Protein AF-A0A829H5J9-F1 (afdb_monomer_lite)

Foldseek 3Di:
DAAEDEDADDDVSLVVLLVCLQVVNDDLSYEYEYEDADLDQSQQSNLVSCVVSVRAYEYEPCHPHHCQNVDPDRPHDHDDDPRYWYEYDQDPDDTQEYEDADPVSVVPDDPPRHYDYPPHPCPPPPPPPDDD

Radius of gyration: 15.95 Å; chains: 1; bounding box: 36×47×36 Å

InterPro domains:
  IPR047727 Uncharacterised protein Sce7725-like [NF033831] (3-75)

Secondary structure (DSSP, 8-state):
--B--EEE--HHHHHHHHHHHHTT-S-TTB--EEE--S--HHHHHHHHHHHHTT--EEEESS-SSSSGGG-SS-SS-----SSEEEEEESSSS--SEEE--SHHHHHHS-TT--EE----------S-TT--

Sequence (132 aa):
MNYFPIIRGKLYDLAAVTQLVADHQLPNTVTPIIEPVKDIAGVTKATSAMAHAAHPGYVIQNPQVGNYQLLAAPRHLAVLSHTVQPARIFDAQPAALVIATTAAQAKLLPKRQLALVPDEARVRQLALPHAV

Structure (mmCIF, N/CA/C/O backbone):
data_AF-A0A829H5J9-F1
#
_entry.id   AF-A0A829H5J9-F1
#
loop_
_atom_site.group_PDB
_atom_site.id
_atom_site.type_symbol
_atom_site.label_atom_id
_atom_site.label_alt_id
_atom_site.label_comp_id
_atom_site.label_asym_id
_atom_site.label_entity_id
_atom_site.label_seq_id
_atom_site.pdbx_PDB_ins_code
_atom_site.Cartn_x
_atom_site.Cartn_y
_atom_site.Cartn_z
_atom_site.occupancy
_atom_site.B_iso_or_equiv
_atom_site.auth_seq_id
_atom_site.auth_comp_id
_atom_site.auth_asym_id
_atom_site.auth_atom_id
_atom_site.pdbx_PDB_model_num
ATOM 1 N N . MET A 1 1 ? -7.570 -13.930 12.065 1.00 76.38 1 MET A N 1
ATOM 2 C CA . MET A 1 1 ? -6.510 -13.926 11.034 1.00 76.38 1 MET A CA 1
ATOM 3 C C . MET A 1 1 ? -6.330 -12.492 10.570 1.00 76.38 1 MET A C 1
ATOM 5 O O . MET A 1 1 ? -7.345 -11.844 10.348 1.00 76.38 1 MET A O 1
ATOM 9 N N . ASN A 1 2 ? -5.094 -11.994 10.489 1.00 90.25 2 ASN A N 1
ATOM 10 C CA . ASN A 1 2 ? -4.820 -10.644 9.987 1.00 90.25 2 ASN A CA 1
ATOM 11 C C . ASN A 1 2 ? -4.672 -10.697 8.464 1.00 90.25 2 ASN A C 1
ATOM 13 O O . ASN A 1 2 ? -4.022 -11.604 7.944 1.00 90.25 2 ASN A O 1
ATOM 17 N N . TYR A 1 3 ? -5.285 -9.751 7.763 1.00 93.38 3 TYR A N 1
ATOM 18 C CA . TYR A 1 3 ? -5.310 -9.669 6.311 1.00 93.38 3 TYR A CA 1
ATOM 19 C C . TYR A 1 3 ? -4.679 -8.354 5.854 1.00 93.38 3 TYR A C 1
ATOM 21 O O . TYR A 1 3 ? -5.058 -7.283 6.320 1.00 93.38 3 TYR A O 1
ATOM 29 N N . PHE A 1 4 ? -3.723 -8.442 4.931 1.00 94.75 4 PHE A N 1
ATOM 30 C CA . PHE A 1 4 ? -2.940 -7.306 4.444 1.00 94.75 4 PHE A CA 1
ATOM 31 C C . PHE A 1 4 ? -3.149 -7.125 2.932 1.00 94.75 4 PHE A C 1
ATOM 33 O O . PHE A 1 4 ? -2.277 -7.501 2.144 1.00 94.75 4 PHE A O 1
ATOM 40 N N . PRO A 1 5 ? -4.322 -6.633 2.486 1.00 93.94 5 PRO A N 1
ATOM 41 C CA . PRO A 1 5 ? -4.597 -6.481 1.064 1.00 93.94 5 PRO A CA 1
ATOM 42 C C . PRO A 1 5 ? -3.696 -5.410 0.446 1.00 93.94 5 PRO A C 1
ATOM 44 O O . PRO A 1 5 ? -3.706 -4.257 0.878 1.00 93.94 5 PRO A O 1
ATOM 47 N N . ILE A 1 6 ? -2.970 -5.780 -0.613 1.00 93.94 6 ILE A N 1
ATOM 48 C CA . ILE A 1 6 ? -2.298 -4.813 -1.486 1.00 93.94 6 ILE A CA 1
ATOM 49 C C . ILE A 1 6 ? -3.333 -4.267 -2.467 1.00 93.94 6 ILE A C 1
ATOM 51 O O . ILE A 1 6 ? -3.811 -4.976 -3.355 1.00 93.94 6 ILE A O 1
ATOM 55 N N . ILE A 1 7 ? -3.678 -2.997 -2.296 1.00 93.62 7 ILE A N 1
ATOM 56 C CA . ILE A 1 7 ? -4.692 -2.299 -3.075 1.00 93.62 7 ILE A CA 1
ATOM 57 C C . ILE A 1 7 ? -3.986 -1.360 -4.047 1.00 93.62 7 ILE A C 1
ATOM 59 O O . ILE A 1 7 ? -3.428 -0.332 -3.660 1.00 93.62 7 ILE A O 1
ATOM 63 N N . ARG A 1 8 ? -4.032 -1.705 -5.336 1.00 86.00 8 ARG A N 1
ATOM 64 C CA . ARG A 1 8 ? -3.534 -0.853 -6.423 1.00 86.00 8 ARG A CA 1
ATOM 65 C C . ARG A 1 8 ? -4.476 0.330 -6.565 1.00 86.00 8 ARG A C 1
ATOM 67 O O . ARG A 1 8 ? -5.519 0.166 -7.180 1.00 86.00 8 ARG A O 1
ATOM 74 N N . GLY A 1 9 ? -4.118 1.478 -5.991 1.00 75.81 9 GLY A N 1
ATOM 75 C CA . GLY A 1 9 ? -4.950 2.655 -5.719 1.00 75.81 9 GLY A CA 1
ATOM 76 C C . GLY A 1 9 ? -5.654 3.278 -6.928 1.00 75.81 9 GLY A C 1
ATOM 77 O O . GLY A 1 9 ? -5.369 4.409 -7.325 1.00 75.81 9 GLY A O 1
ATOM 78 N N . LYS A 1 10 ? -6.582 2.540 -7.530 1.00 87.06 10 LYS A N 1
ATOM 79 C CA . LYS A 1 10 ? -7.528 3.003 -8.536 1.00 87.06 10 LYS A CA 1
ATOM 80 C C . LYS A 1 10 ? -8.690 3.702 -7.835 1.00 87.06 10 LYS A C 1
ATOM 82 O O . LYS A 1 10 ? -8.897 3.557 -6.634 1.00 87.06 10 LYS A O 1
ATOM 87 N N . LEU A 1 11 ? -9.460 4.462 -8.612 1.00 89.75 11 LEU A N 1
ATOM 88 C CA . LEU A 1 11 ? -10.498 5.355 -8.096 1.00 89.75 11 LEU A CA 1
ATOM 89 C C . LEU A 1 11 ? -11.478 4.661 -7.134 1.00 89.75 11 LEU A C 1
ATOM 91 O O . LEU A 1 11 ? -11.679 5.155 -6.029 1.00 89.75 11 LEU A O 1
ATOM 95 N N . TYR A 1 12 ? -12.060 3.527 -7.538 1.00 93.44 12 TYR A N 1
ATOM 96 C CA . TYR A 1 12 ? -13.084 2.846 -6.739 1.00 93.44 12 TYR A CA 1
ATOM 97 C C . TYR A 1 12 ? -12.514 2.115 -5.528 1.00 93.44 12 TYR A C 1
ATOM 99 O O . TYR A 1 12 ? -13.124 2.165 -4.466 1.00 93.44 12 TYR A O 1
ATOM 107 N N . ASP A 1 13 ? -11.326 1.522 -5.650 1.00 93.69 13 ASP A N 1
ATOM 108 C CA . ASP A 1 13 ? -10.676 0.861 -4.520 1.00 93.69 13 ASP A CA 1
ATOM 109 C C . ASP A 1 13 ? -10.361 1.873 -3.405 1.00 93.69 13 ASP A C 1
ATOM 111 O O . ASP A 1 13 ? -10.650 1.641 -2.233 1.00 93.69 13 ASP A O 1
ATOM 115 N N . LEU A 1 14 ? -9.833 3.045 -3.776 1.00 96.88 14 LEU A N 1
ATOM 116 C CA . LEU A 1 14 ? -9.536 4.122 -2.829 1.00 96.88 14 LEU A CA 1
ATOM 117 C C . LEU A 1 14 ? -10.807 4.724 -2.222 1.00 96.88 14 LEU A C 1
ATOM 119 O O . LEU A 1 14 ? -10.820 5.044 -1.033 1.00 96.88 14 LEU A O 1
ATOM 123 N N . ALA A 1 15 ? -11.873 4.870 -3.013 1.00 97.31 15 ALA A N 1
ATOM 124 C CA . ALA A 1 15 ? -13.166 5.333 -2.516 1.00 97.31 15 ALA A CA 1
ATOM 125 C C . ALA A 1 15 ? -13.768 4.345 -1.504 1.00 97.31 15 ALA A C 1
ATOM 127 O O . ALA A 1 15 ? -14.213 4.770 -0.441 1.00 97.31 15 ALA A O 1
ATOM 128 N N . ALA A 1 16 ? -13.708 3.042 -1.790 1.00 96.75 16 ALA A N 1
ATOM 129 C CA . ALA A 1 16 ? -14.189 2.001 -0.889 1.00 96.75 16 ALA A CA 1
ATOM 130 C C . ALA A 1 16 ? -13.417 1.995 0.437 1.00 96.75 16 ALA A C 1
ATOM 132 O O . ALA A 1 16 ? -14.037 2.017 1.496 1.00 96.75 16 ALA A O 1
ATOM 133 N N . VAL A 1 17 ? -12.079 2.041 0.397 1.00 97.38 17 VAL A N 1
ATOM 134 C CA . VAL A 1 17 ? -11.258 2.120 1.622 1.00 97.38 17 VAL A CA 1
ATOM 135 C C . VAL A 1 17 ? -11.594 3.374 2.423 1.00 97.38 17 VAL A C 1
ATOM 137 O O . VAL A 1 17 ? -11.772 3.294 3.633 1.00 97.38 17 VAL A O 1
ATOM 140 N N . THR A 1 18 ? -11.719 4.521 1.751 1.00 98.38 18 THR A N 1
ATOM 141 C CA . THR A 1 18 ? -12.054 5.793 2.406 1.00 98.38 18 THR A CA 1
ATOM 142 C C . THR A 1 18 ? -13.389 5.690 3.139 1.00 98.38 18 THR A C 1
ATOM 144 O O . THR A 1 18 ? -13.456 6.040 4.313 1.00 98.38 18 THR A O 1
ATOM 147 N N . GLN A 1 19 ? -14.429 5.188 2.465 1.00 98.25 19 GLN A N 1
ATOM 148 C CA . GLN A 1 19 ? -15.771 5.085 3.033 1.00 98.25 19 GLN A CA 1
ATOM 149 C C . GLN A 1 19 ? -15.824 4.070 4.180 1.00 98.25 19 GLN A C 1
ATOM 151 O O . GLN A 1 19 ? -16.297 4.399 5.261 1.00 98.25 19 GLN A O 1
ATOM 156 N N . LEU A 1 20 ? -15.267 2.869 3.987 1.00 98.12 20 LEU A N 1
ATOM 157 C CA . LEU A 1 20 ? -15.265 1.826 5.018 1.00 98.12 20 LEU A CA 1
ATOM 158 C C . LEU A 1 20 ? -14.526 2.264 6.287 1.00 98.12 20 LEU A C 1
ATOM 160 O O . LEU A 1 20 ? -14.931 1.903 7.387 1.00 98.12 20 LEU A O 1
ATOM 164 N N . VAL A 1 21 ? -13.443 3.028 6.148 1.00 97.88 21 VAL A N 1
ATOM 165 C CA . VAL A 1 21 ? -12.707 3.571 7.295 1.00 97.88 21 VAL A CA 1
ATOM 166 C C . VAL A 1 21 ? -13.490 4.695 7.970 1.00 97.88 21 VAL A C 1
ATOM 168 O O . VAL A 1 21 ? -13.605 4.691 9.192 1.00 97.88 21 VAL A O 1
ATOM 171 N N . ALA A 1 22 ? -14.039 5.632 7.191 1.00 96.69 22 ALA A N 1
ATOM 172 C CA . ALA A 1 22 ? -14.818 6.753 7.717 1.00 96.69 22 ALA A CA 1
ATOM 173 C C . ALA A 1 22 ? -16.072 6.287 8.475 1.00 96.69 22 ALA A C 1
ATOM 175 O O . ALA A 1 22 ? -16.415 6.863 9.503 1.00 96.69 22 ALA A O 1
ATOM 176 N N . ASP A 1 23 ? -16.701 5.208 8.008 1.00 97.56 23 ASP A N 1
ATOM 177 C CA . ASP A 1 23 ? -17.893 4.621 8.625 1.00 97.56 23 ASP A CA 1
ATOM 178 C C . ASP A 1 23 ? -17.558 3.615 9.743 1.00 97.56 23 ASP A C 1
ATOM 180 O O . ASP A 1 23 ? -18.458 2.966 10.277 1.00 97.56 23 ASP A O 1
ATOM 184 N N . HIS A 1 24 ? -16.276 3.441 10.090 1.00 96.31 24 HIS A N 1
ATOM 185 C CA . HIS A 1 24 ? -15.795 2.438 11.052 1.00 96.31 24 HIS A CA 1
ATOM 186 C C . HIS A 1 24 ? -16.220 0.991 10.720 1.00 96.31 24 HIS A C 1
ATOM 188 O O . HIS A 1 24 ? -16.391 0.151 11.605 1.00 96.31 24 HIS A O 1
ATOM 194 N N . GLN A 1 25 ? -16.378 0.687 9.431 1.00 97.62 25 GLN A N 1
ATOM 195 C CA . GLN A 1 25 ? -16.773 -0.625 8.913 1.00 97.62 25 GLN A CA 1
ATOM 196 C C . GLN A 1 25 ? -15.586 -1.490 8.477 1.00 97.62 25 GLN A C 1
ATOM 198 O O . GLN A 1 25 ? -15.759 -2.688 8.255 1.00 97.62 25 GLN A O 1
ATOM 203 N N . LEU A 1 26 ? -14.384 -0.918 8.350 1.00 96.44 26 LEU A N 1
ATOM 204 C CA . LEU A 1 26 ? -13.172 -1.687 8.087 1.00 96.44 26 LEU A CA 1
ATOM 205 C C . LEU A 1 26 ? -12.633 -2.286 9.402 1.00 96.44 26 LEU A C 1
ATOM 207 O O . LEU A 1 26 ? -12.222 -1.533 10.281 1.00 96.44 26 LEU A O 1
ATOM 211 N N . PRO A 1 27 ? -12.595 -3.620 9.573 1.00 95.56 27 PRO A N 1
ATOM 212 C CA . PRO A 1 27 ? -12.106 -4.216 10.813 1.00 95.56 27 PRO A CA 1
ATOM 213 C C . PRO A 1 27 ? -10.600 -3.998 10.997 1.00 95.56 27 PRO A C 1
ATOM 215 O O . PRO A 1 27 ? -9.845 -4.078 10.033 1.00 95.56 27 PRO A O 1
ATOM 218 N N . ASN A 1 28 ? -10.130 -3.862 12.242 1.00 92.75 28 ASN A N 1
ATOM 219 C CA . ASN A 1 28 ? -8.693 -3.743 12.561 1.00 92.75 28 ASN A CA 1
ATOM 220 C C . ASN A 1 28 ? -7.857 -4.979 12.177 1.00 92.75 28 ASN A C 1
ATOM 222 O O . ASN A 1 28 ? -6.631 -4.926 12.167 1.00 92.75 28 ASN A O 1
ATOM 226 N N . THR A 1 29 ? -8.504 -6.108 11.874 1.00 95.50 29 THR A N 1
ATOM 227 C CA . THR A 1 29 ? -7.846 -7.297 11.317 1.00 95.50 29 THR A CA 1
ATOM 228 C C . THR A 1 29 ? -7.530 -7.155 9.829 1.00 95.50 29 THR A C 1
ATOM 230 O O . THR A 1 29 ? -6.812 -7.998 9.293 1.00 95.50 29 THR A O 1
ATOM 233 N N . VAL A 1 30 ? -8.046 -6.121 9.157 1.00 96.94 30 VAL A N 1
ATOM 234 C CA . VAL A 1 30 ? -7.756 -5.783 7.763 1.00 96.94 30 VAL A CA 1
ATOM 235 C C . VAL A 1 30 ? -6.906 -4.516 7.735 1.00 96.94 30 VAL A C 1
ATOM 237 O O . VAL A 1 30 ? -7.390 -3.425 8.033 1.00 96.94 30 VAL A O 1
ATOM 240 N N . THR A 1 31 ? -5.646 -4.662 7.333 1.00 97.31 31 THR A N 1
ATOM 241 C CA . THR A 1 31 ? -4.663 -3.573 7.264 1.00 97.31 31 THR A CA 1
ATOM 242 C C . THR A 1 31 ? -4.335 -3.282 5.799 1.00 97.31 31 THR A C 1
ATOM 244 O O . THR A 1 31 ? -3.534 -4.009 5.202 1.00 97.31 31 THR A O 1
ATOM 247 N N . PRO A 1 32 ? -4.946 -2.256 5.179 1.00 97.19 32 PRO A N 1
ATOM 248 C CA . PRO A 1 32 ? -4.718 -1.942 3.776 1.00 97.19 32 PRO A CA 1
ATOM 249 C C . PRO A 1 32 ? -3.273 -1.533 3.501 1.00 97.19 32 PRO A C 1
ATOM 251 O O . PRO A 1 32 ? -2.681 -0.748 4.243 1.00 97.19 32 PRO A O 1
ATOM 254 N N . ILE A 1 33 ? -2.734 -2.009 2.383 1.00 97.56 33 ILE A N 1
ATOM 255 C CA . ILE A 1 33 ? -1.468 -1.545 1.820 1.00 97.56 33 ILE A CA 1
ATOM 256 C C . ILE A 1 33 ? -1.796 -0.856 0.499 1.00 97.56 33 ILE A C 1
ATOM 258 O O . ILE A 1 33 ? -2.103 -1.511 -0.496 1.00 97.56 33 ILE A O 1
ATOM 262 N N . ILE A 1 34 ? -1.764 0.472 0.485 1.00 97.44 34 ILE A N 1
ATOM 263 C CA . ILE A 1 34 ? -2.086 1.266 -0.700 1.00 97.44 34 ILE A CA 1
ATOM 264 C C . ILE A 1 34 ? -0.852 1.374 -1.596 1.00 97.44 34 ILE A C 1
ATOM 266 O O . ILE A 1 34 ? 0.180 1.896 -1.178 1.00 97.44 34 ILE A O 1
ATOM 270 N N . GLU A 1 35 ? -0.973 0.932 -2.845 1.00 96.19 35 GLU A N 1
ATOM 271 C CA . GLU A 1 35 ? -0.001 1.190 -3.908 1.00 96.19 35 GLU A CA 1
ATOM 272 C C . GLU A 1 35 ? -0.505 2.340 -4.794 1.00 96.19 35 GLU A C 1
ATOM 274 O O . GLU A 1 35 ? -1.471 2.149 -5.539 1.00 96.19 35 GLU A O 1
ATOM 279 N N . PRO A 1 36 ? 0.087 3.546 -4.739 1.00 95.56 36 PRO A N 1
ATOM 280 C CA . PRO A 1 36 ? -0.330 4.652 -5.597 1.00 95.56 36 PRO A CA 1
ATOM 281 C C . PRO A 1 36 ? -0.007 4.355 -7.068 1.00 95.56 36 PRO A C 1
ATOM 283 O O . PRO A 1 36 ? 1.155 4.255 -7.442 1.00 95.56 36 PRO A O 1
ATOM 286 N N . VAL A 1 37 ? -1.029 4.234 -7.922 1.00 93.81 37 VAL A N 1
ATOM 287 C CA . VAL A 1 37 ? -0.840 3.925 -9.360 1.00 93.81 37 VAL A CA 1
ATOM 288 C C . VAL A 1 37 ? -1.043 5.130 -10.282 1.00 93.81 37 VAL A C 1
ATOM 290 O O . VAL A 1 37 ? -0.562 5.144 -11.418 1.00 93.81 37 VAL A O 1
ATOM 293 N N . LYS A 1 38 ? -1.767 6.150 -9.813 1.00 92.94 38 LYS A N 1
ATOM 294 C CA . LYS A 1 38 ? -2.054 7.401 -10.526 1.00 92.94 38 LYS A CA 1
ATOM 295 C C . LYS A 1 38 ? -2.019 8.566 -9.548 1.00 92.94 38 LYS A C 1
ATOM 297 O O . LYS A 1 38 ? -2.339 8.391 -8.376 1.00 92.94 38 LYS A O 1
ATOM 302 N N . ASP A 1 39 ? -1.679 9.747 -10.049 1.00 94.38 39 ASP A N 1
ATOM 303 C CA . ASP A 1 39 ? -1.736 10.989 -9.278 1.00 94.38 39 ASP A CA 1
ATOM 304 C C . ASP A 1 39 ? -3.179 11.484 -9.204 1.00 94.38 39 ASP A C 1
ATOM 306 O O . ASP A 1 39 ? -3.654 12.231 -10.058 1.00 94.38 39 ASP A O 1
ATOM 310 N N . ILE A 1 40 ? -3.913 10.971 -8.219 1.00 95.31 40 ILE A N 1
ATOM 311 C CA . ILE A 1 40 ? -5.322 11.290 -7.993 1.00 95.31 40 ILE A CA 1
ATOM 312 C C . ILE A 1 40 ? -5.573 11.570 -6.516 1.00 95.31 40 ILE A C 1
ATOM 314 O O . ILE A 1 40 ? -5.023 10.910 -5.635 1.00 95.31 40 ILE A O 1
ATOM 318 N N . ALA A 1 41 ? -6.502 12.488 -6.246 1.00 96.62 41 ALA A N 1
ATOM 319 C CA . ALA A 1 41 ? -6.864 12.897 -4.888 1.00 96.62 41 ALA A CA 1
ATOM 320 C C . ALA A 1 41 ? -7.304 11.738 -3.976 1.00 96.62 41 ALA A C 1
ATOM 322 O O . ALA A 1 41 ? -7.239 11.863 -2.756 1.00 96.62 41 ALA A O 1
ATOM 323 N N . GLY A 1 42 ? -7.745 10.612 -4.549 1.00 96.56 42 GLY A N 1
ATOM 324 C CA . GLY A 1 42 ? -8.118 9.416 -3.795 1.00 96.56 42 GLY A CA 1
ATOM 325 C C . GLY A 1 42 ? -7.002 8.902 -2.881 1.00 96.56 42 GLY A C 1
ATOM 326 O O . GLY A 1 42 ? -7.306 8.421 -1.796 1.00 96.56 42 GLY A O 1
ATOM 327 N N . VAL A 1 43 ? -5.726 9.038 -3.272 1.00 96.38 43 VAL A N 1
ATOM 328 C CA . VAL A 1 43 ? -4.587 8.583 -2.452 1.00 96.38 43 VAL A CA 1
ATOM 329 C C . VAL A 1 43 ? -4.521 9.394 -1.161 1.00 96.38 43 VAL A C 1
ATOM 331 O O . VAL A 1 43 ? -4.508 8.829 -0.066 1.00 96.38 43 VAL A O 1
ATOM 334 N N . THR A 1 44 ? -4.562 10.723 -1.282 1.00 97.69 44 THR A N 1
ATOM 335 C CA . THR A 1 44 ? -4.586 11.642 -0.139 1.00 97.69 44 THR A CA 1
ATOM 336 C C . THR A 1 44 ? -5.828 11.417 0.721 1.00 97.69 44 THR A C 1
ATOM 338 O O . THR A 1 44 ? -5.712 11.327 1.938 1.00 97.69 44 THR A O 1
ATOM 341 N N . LYS A 1 45 ? -7.011 11.260 0.110 1.00 98.19 45 LYS A N 1
ATOM 342 C CA . LYS A 1 45 ? -8.275 11.055 0.840 1.00 98.19 45 LYS A CA 1
ATOM 343 C C . LYS A 1 45 ? -8.279 9.761 1.655 1.00 98.19 45 LYS A C 1
ATOM 345 O O . LYS A 1 45 ? -8.592 9.806 2.839 1.00 98.19 45 LYS A O 1
ATOM 350 N N . ALA A 1 46 ? -7.879 8.638 1.058 1.00 98.00 46 ALA A N 1
ATOM 351 C CA . ALA A 1 46 ? -7.871 7.345 1.740 1.00 98.00 46 ALA A CA 1
ATOM 352 C C . ALA A 1 46 ? -6.849 7.306 2.884 1.00 98.00 46 ALA A C 1
ATOM 354 O O . ALA A 1 46 ? -7.160 6.868 3.988 1.00 98.00 46 ALA A O 1
ATOM 355 N N . THR A 1 47 ? -5.636 7.806 2.642 1.00 98.12 47 THR A N 1
ATOM 356 C CA . THR A 1 47 ? -4.579 7.838 3.668 1.00 98.12 47 THR A CA 1
ATOM 357 C C . THR A 1 47 ? -4.908 8.806 4.799 1.00 98.12 47 THR A C 1
ATOM 359 O O . THR A 1 47 ? -4.696 8.485 5.966 1.00 98.12 47 THR A O 1
ATOM 362 N N . SER A 1 48 ? -5.537 9.935 4.474 1.00 98.25 48 SER A N 1
ATOM 363 C CA . SER A 1 48 ? -6.074 10.862 5.463 1.00 98.25 48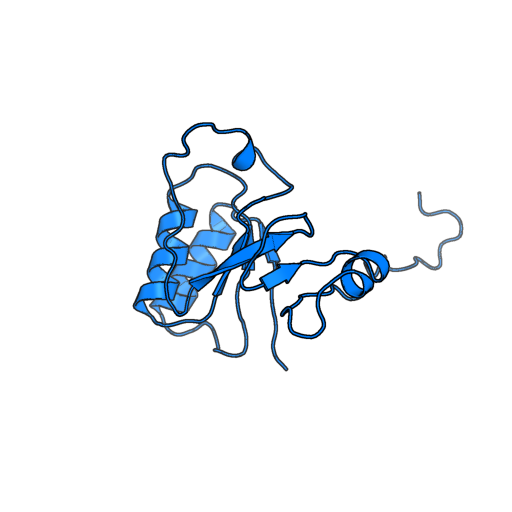 SER A CA 1
ATOM 364 C C . SER A 1 48 ? -7.196 10.235 6.295 1.00 98.25 48 SER A C 1
ATOM 366 O O . SER A 1 48 ? -7.159 10.349 7.515 1.00 98.25 48 SER A O 1
ATOM 368 N N . ALA A 1 49 ? -8.160 9.534 5.687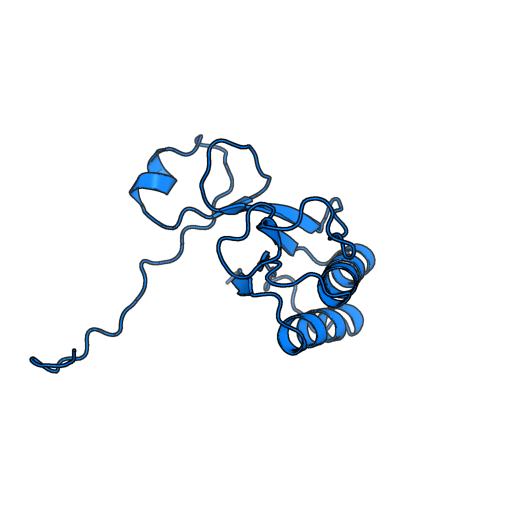 1.00 98.31 49 ALA A N 1
ATOM 369 C CA . ALA A 1 49 ? -9.231 8.860 6.427 1.00 98.31 49 ALA A CA 1
ATOM 370 C C . ALA A 1 49 ? -8.678 7.816 7.413 1.00 98.31 49 ALA A C 1
ATOM 372 O O . ALA A 1 49 ? -9.065 7.818 8.580 1.00 98.31 49 ALA A O 1
ATOM 373 N N . MET A 1 50 ? -7.714 6.992 6.982 1.00 98.19 50 MET A N 1
ATOM 374 C CA . MET A 1 50 ? -7.028 6.031 7.860 1.00 98.19 50 MET A CA 1
ATOM 3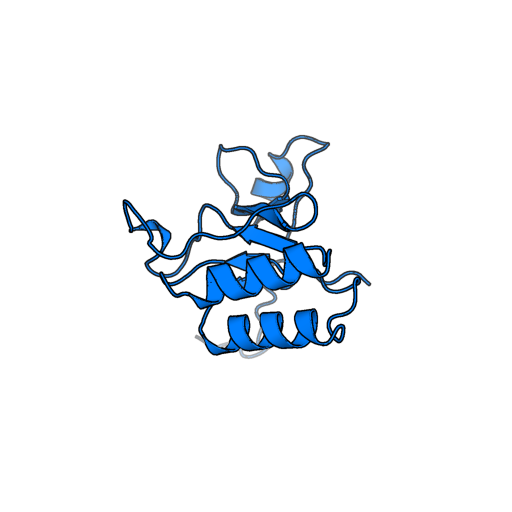75 C C . MET A 1 50 ? -6.305 6.719 9.018 1.00 98.19 50 MET A C 1
ATOM 377 O O . MET A 1 50 ? -6.449 6.301 10.166 1.00 98.19 50 MET A O 1
ATOM 381 N N . ALA A 1 51 ? -5.571 7.800 8.744 1.00 98.00 51 ALA A N 1
ATOM 382 C CA . ALA A 1 51 ? -4.868 8.544 9.782 1.00 98.00 51 ALA A CA 1
ATOM 383 C C . ALA A 1 51 ? -5.837 9.162 10.806 1.00 98.00 51 ALA A C 1
ATOM 385 O O . ALA A 1 51 ? -5.600 9.039 12.006 1.00 98.00 51 ALA A O 1
ATOM 386 N N . HIS A 1 52 ? -6.935 9.775 10.350 1.00 97.94 52 HIS A N 1
ATOM 387 C CA . HIS A 1 52 ? -7.942 10.384 11.225 1.00 97.94 52 HIS A CA 1
ATOM 388 C C . HIS A 1 52 ? -8.685 9.356 12.084 1.00 97.94 52 HIS A C 1
ATOM 390 O O . HIS A 1 52 ? -8.911 9.605 13.264 1.00 97.94 52 HIS A O 1
ATOM 396 N N . ALA A 1 53 ? -9.031 8.198 11.520 1.00 97.56 53 ALA A N 1
ATOM 397 C CA . ALA A 1 53 ? -9.698 7.119 12.247 1.00 97.56 53 ALA A CA 1
ATOM 398 C C . ALA A 1 53 ? -8.738 6.275 13.109 1.00 97.56 53 ALA A C 1
ATOM 400 O O . ALA A 1 53 ? -9.174 5.308 13.729 1.00 97.56 53 ALA A O 1
ATOM 401 N N . ALA A 1 54 ? -7.436 6.596 13.116 1.00 97.31 54 ALA A N 1
ATOM 402 C CA . ALA A 1 54 ? -6.377 5.770 13.698 1.00 97.31 54 ALA A CA 1
ATOM 403 C C . ALA A 1 54 ? -6.397 4.306 13.199 1.00 97.31 54 ALA A C 1
ATOM 405 O O . ALA A 1 54 ? -5.958 3.391 13.897 1.00 97.31 54 ALA A O 1
ATOM 406 N N . HIS A 1 55 ? -6.875 4.083 11.971 1.00 98.12 55 HIS A N 1
ATOM 407 C CA . HIS A 1 55 ? -6.901 2.762 11.346 1.00 98.12 55 HIS A CA 1
ATOM 408 C C . HIS A 1 55 ? -5.498 2.408 10.835 1.00 98.12 55 HIS A C 1
ATOM 410 O O . HIS A 1 55 ? -4.891 3.230 10.137 1.00 98.12 55 HIS A O 1
ATOM 416 N N . PRO A 1 56 ? -4.948 1.221 11.153 1.00 97.44 56 PRO A N 1
ATOM 417 C CA . PRO A 1 56 ? -3.619 0.842 10.697 1.00 97.44 56 PRO A CA 1
ATOM 418 C C . PRO A 1 56 ? -3.593 0.661 9.178 1.00 97.44 56 PRO A C 1
ATOM 420 O O . PRO A 1 56 ? -4.468 0.024 8.590 1.00 97.44 56 PRO A O 1
ATOM 423 N N . GLY A 1 57 ? -2.550 1.172 8.535 1.00 97.81 57 GLY A N 1
ATOM 424 C CA . GLY A 1 57 ? -2.376 1.037 7.096 1.00 97.81 57 GLY A CA 1
ATOM 425 C C . GLY A 1 57 ? -0.945 1.290 6.656 1.00 97.81 57 GLY A C 1
ATOM 426 O O . GLY A 1 57 ? -0.119 1.817 7.403 1.00 97.81 57 GLY A O 1
ATOM 427 N N . TYR A 1 58 ? -0.658 0.925 5.413 1.00 98.31 58 TYR A N 1
ATOM 428 C CA . TYR A 1 58 ? 0.629 1.194 4.792 1.00 98.31 58 TYR A CA 1
ATOM 429 C C . TYR A 1 58 ? 0.480 1.838 3.420 1.00 98.31 58 TYR A C 1
ATOM 431 O O . TYR A 1 58 ? -0.519 1.632 2.730 1.00 98.31 58 TYR A O 1
ATOM 439 N N . VAL A 1 59 ? 1.503 2.581 2.998 1.00 97.69 59 VAL A N 1
ATOM 440 C CA . VAL A 1 59 ? 1.560 3.179 1.657 1.00 97.69 59 VAL A CA 1
ATOM 441 C C . VAL A 1 59 ? 2.884 2.864 0.983 1.00 97.69 59 VAL A C 1
ATOM 443 O O . VAL A 1 59 ? 3.941 3.251 1.488 1.00 97.69 59 VAL A O 1
ATOM 446 N N . ILE A 1 60 ? 2.829 2.213 -0.178 1.00 97.19 60 ILE A N 1
ATOM 447 C CA . ILE A 1 60 ? 4.008 1.869 -0.975 1.00 97.19 60 ILE A CA 1
ATOM 448 C C . ILE A 1 60 ? 4.636 3.141 -1.554 1.00 97.19 60 ILE A C 1
ATOM 450 O O . ILE A 1 60 ? 4.002 3.870 -2.313 1.00 97.19 60 ILE A O 1
ATOM 454 N N . GLN A 1 61 ? 5.898 3.386 -1.205 1.00 95.75 61 GLN A N 1
ATOM 455 C CA . GLN A 1 61 ? 6.665 4.562 -1.636 1.00 95.75 61 GLN A CA 1
ATOM 456 C C . GLN A 1 61 ? 7.415 4.349 -2.965 1.00 95.75 61 GLN A C 1
ATOM 458 O O . GLN A 1 61 ? 7.952 5.293 -3.535 1.00 95.75 61 GLN A O 1
ATOM 463 N N . ASN A 1 62 ? 7.480 3.111 -3.453 1.00 95.19 62 ASN A N 1
ATOM 464 C CA . ASN A 1 6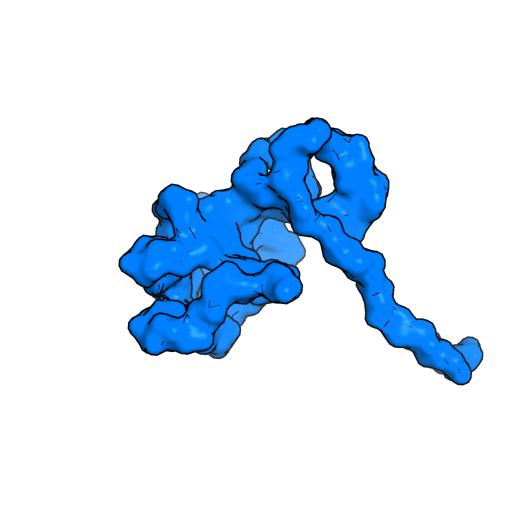2 ? 8.112 2.710 -4.713 1.00 95.19 62 ASN A CA 1
ATOM 465 C C . ASN A 1 62 ? 7.170 1.812 -5.544 1.00 95.19 62 ASN A C 1
ATOM 467 O O . ASN A 1 62 ? 7.475 0.634 -5.767 1.00 95.19 62 ASN A O 1
ATOM 471 N N . PRO A 1 63 ? 5.993 2.337 -5.940 1.00 94.25 63 PRO A N 1
ATOM 472 C CA . PRO A 1 63 ? 4.978 1.541 -6.620 1.00 94.25 63 PRO A CA 1
ATOM 473 C C . PRO A 1 63 ? 5.533 0.979 -7.932 1.00 94.25 63 PRO A C 1
ATOM 475 O O . PRO A 1 63 ? 6.137 1.707 -8.710 1.00 94.25 63 PRO A O 1
ATOM 478 N N . GLN A 1 64 ? 5.327 -0.313 -8.181 1.00 90.81 64 GLN A N 1
ATOM 479 C CA . GLN A 1 64 ? 5.873 -1.024 -9.348 1.00 90.81 64 GLN A CA 1
ATOM 480 C C . GLN A 1 64 ? 4.929 -0.986 -10.554 1.00 90.81 64 GLN A C 1
ATOM 482 O O . GLN A 1 64 ? 5.266 -1.468 -11.635 1.00 90.81 64 GLN A O 1
ATOM 487 N N . VAL A 1 65 ? 3.720 -0.455 -10.374 1.00 89.25 65 VAL A N 1
ATOM 488 C CA . VAL A 1 65 ? 2.710 -0.364 -11.427 1.00 89.25 65 VAL A CA 1
ATOM 489 C C . VAL A 1 65 ? 2.118 1.037 -11.536 1.00 89.25 65 VAL A C 1
ATOM 491 O O . VAL A 1 65 ? 1.962 1.764 -10.557 1.00 89.25 65 VAL A O 1
ATOM 494 N N . GLY A 1 66 ? 1.702 1.384 -12.754 1.00 88.88 66 GLY A N 1
ATOM 495 C CA . GLY A 1 66 ? 1.141 2.694 -13.068 1.00 88.88 66 GLY A CA 1
ATOM 496 C C . GLY A 1 66 ? 2.212 3.761 -13.291 1.00 88.88 66 GLY A C 1
ATOM 497 O O . GLY A 1 66 ? 3.387 3.458 -13.467 1.00 88.88 66 GLY A O 1
ATOM 498 N N . ASN A 1 67 ? 1.781 5.023 -13.307 1.00 90.94 67 ASN A N 1
ATOM 499 C CA . ASN A 1 67 ? 2.633 6.148 -13.707 1.00 90.94 67 ASN A CA 1
ATOM 500 C C . ASN A 1 67 ? 3.017 7.046 -12.525 1.00 90.94 67 ASN A C 1
ATOM 502 O O . ASN A 1 67 ? 3.711 8.035 -12.725 1.00 90.94 67 ASN A O 1
ATOM 506 N N . TYR A 1 68 ? 2.562 6.735 -11.306 1.00 91.69 68 TYR A N 1
ATOM 507 C CA . TYR A 1 68 ? 2.778 7.596 -10.140 1.00 91.69 68 TYR A CA 1
ATOM 508 C C . TYR A 1 68 ? 4.269 7.801 -9.837 1.00 91.69 68 TYR A C 1
ATOM 510 O O . TYR A 1 68 ? 4.693 8.933 -9.630 1.00 91.69 68 TYR A O 1
ATOM 518 N N . GLN A 1 69 ? 5.080 6.735 -9.887 1.00 89.75 69 GLN A N 1
ATOM 519 C CA . GLN A 1 69 ? 6.526 6.824 -9.637 1.00 89.75 69 GLN A CA 1
ATOM 520 C C . GLN A 1 69 ? 7.288 7.607 -10.721 1.00 89.75 69 GLN A C 1
ATOM 522 O O . GLN A 1 69 ? 8.398 8.065 -10.477 1.00 89.75 69 GLN A O 1
ATOM 527 N N . LEU A 1 70 ? 6.704 7.774 -11.914 1.00 91.31 70 LEU A N 1
ATOM 528 C CA . LEU A 1 70 ? 7.330 8.499 -13.026 1.00 91.31 70 LEU A CA 1
ATOM 529 C C . LEU A 1 70 ? 7.216 10.023 -12.872 1.00 91.31 70 LEU A C 1
ATOM 531 O O . LEU A 1 70 ? 7.791 10.772 -13.660 1.00 91.31 70 LEU A O 1
ATOM 535 N N . LEU A 1 71 ? 6.450 10.494 -11.887 1.00 90.06 71 LEU A N 1
ATOM 536 C CA . LEU A 1 71 ? 6.225 11.911 -11.655 1.00 90.06 71 LEU A CA 1
ATOM 537 C C . LEU A 1 71 ? 7.343 12.484 -10.789 1.00 90.06 71 LEU A C 1
ATOM 539 O O . LEU A 1 71 ? 7.549 12.050 -9.660 1.00 90.06 71 LEU A O 1
ATOM 543 N N . ALA A 1 72 ? 8.011 13.523 -11.289 1.00 91.12 72 ALA A N 1
ATOM 544 C CA . ALA A 1 72 ? 9.007 14.260 -10.512 1.00 91.12 72 ALA A CA 1
ATOM 545 C C . ALA A 1 72 ? 8.389 14.984 -9.299 1.00 91.12 72 ALA A C 1
ATOM 547 O O . ALA A 1 72 ? 9.037 15.132 -8.268 1.00 91.12 72 ALA A O 1
ATOM 548 N N . ALA A 1 73 ? 7.134 15.429 -9.424 1.00 92.56 73 ALA A N 1
ATOM 549 C CA . ALA A 1 73 ? 6.400 16.147 -8.384 1.00 92.56 73 ALA A CA 1
ATOM 550 C C . ALA A 1 73 ? 4.900 15.781 -8.428 1.00 92.56 73 ALA A C 1
ATOM 552 O O . ALA A 1 73 ? 4.115 16.493 -9.061 1.00 92.56 73 ALA A O 1
ATOM 553 N N . PRO A 1 74 ? 4.484 14.657 -7.815 1.00 92.62 74 PRO A N 1
ATOM 554 C CA . PRO A 1 74 ? 3.072 14.288 -7.734 1.00 92.62 74 PRO A CA 1
ATOM 555 C C . PRO A 1 74 ? 2.270 15.315 -6.920 1.00 92.62 74 PRO A C 1
ATOM 557 O O . PRO A 1 74 ? 2.733 15.810 -5.890 1.00 92.62 74 PRO A O 1
ATOM 560 N N . ARG A 1 75 ? 1.053 15.636 -7.375 1.00 95.25 75 ARG A N 1
ATOM 561 C CA . ARG A 1 75 ? 0.172 16.633 -6.736 1.00 95.25 75 ARG A CA 1
ATOM 562 C C . ARG A 1 75 ? -0.559 16.063 -5.524 1.00 95.25 75 ARG A C 1
ATOM 564 O O . ARG A 1 75 ? -0.882 16.800 -4.594 1.00 95.25 75 ARG A O 1
ATOM 571 N N . HIS A 1 76 ? -0.854 14.769 -5.546 1.00 94.94 76 HIS A N 1
ATOM 572 C CA . HIS A 1 76 ? -1.659 14.081 -4.546 1.00 94.94 76 HIS A CA 1
ATOM 573 C C . HIS A 1 76 ? -0.798 13.133 -3.721 1.00 94.94 76 HIS A C 1
ATOM 575 O O . HIS A 1 76 ? -0.717 11.934 -3.984 1.00 94.94 76 HIS A O 1
ATOM 581 N N . LEU A 1 77 ? -0.165 13.695 -2.693 1.00 95.06 77 LEU A N 1
ATOM 582 C CA . LEU A 1 77 ? 0.685 12.950 -1.774 1.00 95.06 77 LEU A CA 1
ATOM 583 C C . LEU A 1 77 ? -0.141 12.137 -0.774 1.00 95.06 77 LEU A C 1
ATOM 585 O O . LEU A 1 77 ? -1.232 12.535 -0.355 1.00 95.06 77 LEU A O 1
ATOM 589 N N . ALA A 1 78 ? 0.406 10.995 -0.372 1.00 95.88 78 ALA A N 1
ATOM 590 C CA . ALA A 1 78 ? -0.121 10.212 0.732 1.00 95.88 78 ALA A CA 1
ATOM 591 C C . ALA A 1 78 ? 0.123 10.914 2.074 1.00 95.88 78 ALA A C 1
ATOM 593 O O . ALA A 1 78 ? 1.184 11.495 2.297 1.00 95.88 78 ALA A O 1
ATOM 594 N N . VAL A 1 79 ? -0.845 10.811 2.982 1.00 97.69 79 VAL A N 1
ATOM 595 C CA . VAL A 1 79 ? -0.722 11.285 4.363 1.00 97.69 79 VAL A CA 1
ATOM 596 C C . VAL A 1 79 ? -0.177 10.146 5.219 1.00 97.69 79 VAL A C 1
ATOM 598 O O . VAL A 1 79 ? -0.864 9.151 5.439 1.00 97.69 79 VAL A O 1
ATOM 601 N N . LEU A 1 80 ? 1.066 10.282 5.681 1.00 97.62 80 LEU A N 1
ATOM 602 C CA . LEU A 1 80 ? 1.688 9.333 6.605 1.00 97.62 80 LEU A CA 1
ATOM 603 C C . LEU A 1 80 ? 1.471 9.772 8.058 1.00 97.62 80 LEU A C 1
ATOM 605 O O . LEU A 1 80 ? 1.407 10.965 8.358 1.00 97.62 80 LEU A O 1
ATOM 609 N N . SER A 1 81 ? 1.367 8.805 8.963 1.00 97.62 81 SER A N 1
ATOM 610 C CA . SER A 1 81 ? 1.166 9.018 10.397 1.00 97.62 81 SER A CA 1
ATOM 611 C C . SER A 1 81 ? 1.766 7.861 11.203 1.00 97.62 81 SER A C 1
ATOM 613 O O . SER A 1 81 ? 2.360 6.939 10.650 1.00 97.62 81 SER A O 1
ATOM 615 N N . HIS A 1 82 ? 1.584 7.875 12.526 1.00 96.50 82 HIS A N 1
ATOM 616 C CA . HIS A 1 82 ? 1.980 6.754 13.377 1.00 96.50 82 HIS A CA 1
ATOM 617 C C . HIS A 1 82 ? 1.191 5.460 13.077 1.00 96.50 82 HIS A C 1
ATOM 619 O O . HIS A 1 82 ? 1.739 4.376 13.277 1.00 96.50 82 HIS A O 1
ATOM 625 N N . THR A 1 83 ? -0.038 5.554 12.551 1.00 96.19 83 THR A N 1
ATOM 626 C CA . THR A 1 83 ? -0.867 4.408 12.127 1.00 96.19 83 THR A CA 1
ATOM 627 C C . THR A 1 83 ? -0.792 4.116 10.629 1.00 96.19 83 THR A C 1
ATOM 629 O O . THR A 1 83 ? -0.981 2.969 10.233 1.00 96.19 83 THR A O 1
ATOM 632 N N . VAL A 1 84 ? -0.490 5.122 9.801 1.00 98.06 84 VAL A N 1
ATOM 633 C CA . VAL A 1 84 ? -0.359 4.997 8.341 1.00 98.06 84 VAL A CA 1
ATOM 634 C C . VAL A 1 84 ? 1.109 5.129 7.954 1.00 98.06 84 VAL A C 1
ATOM 636 O O . VAL A 1 84 ? 1.627 6.228 7.761 1.00 98.06 84 VAL A O 1
ATOM 639 N N . GLN A 1 85 ? 1.797 3.998 7.868 1.00 98.25 85 GLN A N 1
ATOM 640 C CA . GLN A 1 85 ? 3.256 3.945 7.784 1.00 98.25 85 GLN A CA 1
ATOM 641 C C . GLN A 1 85 ? 3.757 3.714 6.346 1.00 98.25 85 GLN A C 1
ATOM 643 O O . GLN A 1 85 ? 3.046 3.151 5.509 1.00 98.25 85 GLN A O 1
ATOM 648 N N . PRO A 1 86 ? 4.998 4.104 6.010 1.00 97.88 86 PRO A N 1
ATOM 649 C CA . PRO A 1 86 ? 5.551 3.827 4.693 1.00 97.88 86 PRO A CA 1
ATOM 650 C C . PRO A 1 86 ? 5.848 2.331 4.524 1.00 97.88 86 PRO A C 1
ATOM 652 O O . PRO A 1 86 ? 6.489 1.701 5.370 1.00 97.88 86 PRO A O 1
ATOM 655 N N . ALA A 1 87 ? 5.435 1.782 3.387 1.00 97.62 87 ALA A N 1
ATOM 656 C CA . ALA A 1 87 ? 5.870 0.484 2.894 1.00 97.62 87 ALA A CA 1
ATOM 657 C C . ALA A 1 87 ? 6.744 0.644 1.652 1.00 97.62 87 ALA A C 1
ATOM 659 O O . ALA A 1 87 ? 6.689 1.661 0.953 1.00 97.62 87 ALA A O 1
ATOM 660 N N . ARG A 1 88 ? 7.527 -0.387 1.349 1.00 97.00 88 ARG A N 1
ATOM 661 C CA . ARG A 1 88 ? 8.268 -0.487 0.094 1.00 97.00 88 ARG A CA 1
ATOM 662 C C . ARG A 1 88 ? 8.216 -1.901 -0.450 1.00 97.00 88 ARG A C 1
ATOM 664 O O . ARG A 1 88 ? 8.314 -2.858 0.310 1.00 97.00 88 ARG A O 1
ATOM 671 N N . ILE A 1 89 ? 8.081 -2.038 -1.760 1.00 95.12 89 ILE A N 1
ATOM 672 C CA . ILE A 1 89 ? 8.417 -3.286 -2.448 1.00 95.12 89 ILE A CA 1
ATOM 673 C C . ILE A 1 89 ? 9.933 -3.458 -2.369 1.00 95.12 89 ILE A C 1
ATOM 675 O O . ILE A 1 89 ? 10.648 -2.461 -2.396 1.00 95.12 89 ILE A O 1
ATOM 679 N N . PHE A 1 90 ? 10.405 -4.691 -2.187 1.00 95.00 90 PHE A N 1
ATOM 680 C CA . PHE A 1 90 ? 11.806 -4.994 -1.898 1.00 95.00 90 PHE A CA 1
ATOM 681 C C . PHE A 1 90 ? 12.795 -4.163 -2.736 1.00 95.00 90 PHE A C 1
ATOM 683 O O . PHE A 1 90 ? 12.884 -4.325 -3.953 1.00 95.00 90 PHE A O 1
ATOM 690 N N . ASP A 1 91 ? 13.543 -3.290 -2.060 1.00 92.81 91 ASP A N 1
ATOM 691 C CA . ASP A 1 91 ? 14.653 -2.511 -2.600 1.00 92.81 91 ASP A CA 1
ATOM 692 C C . ASP A 1 91 ? 15.682 -2.197 -1.497 1.00 92.81 91 ASP A C 1
ATOM 694 O O . ASP A 1 91 ? 15.608 -2.729 -0.391 1.00 92.81 91 ASP A O 1
ATOM 698 N N . ALA A 1 92 ? 16.685 -1.371 -1.804 1.00 88.62 92 ALA A N 1
ATOM 699 C CA . ALA A 1 92 ? 17.772 -1.059 -0.876 1.00 88.62 92 ALA A CA 1
ATOM 700 C C . ALA A 1 92 ? 17.399 -0.041 0.224 1.00 88.62 92 ALA A C 1
ATOM 702 O O . ALA A 1 92 ? 18.243 0.275 1.062 1.00 88.62 92 ALA A O 1
ATOM 703 N N . GLN A 1 93 ? 16.186 0.520 0.208 1.00 90.62 93 GLN A N 1
ATOM 704 C CA . GLN A 1 93 ? 15.796 1.611 1.101 1.00 90.62 93 GLN A CA 1
ATOM 705 C C . GLN A 1 93 ? 14.979 1.094 2.297 1.00 90.62 93 GLN A C 1
ATOM 707 O O . GLN A 1 93 ? 14.185 0.162 2.159 1.00 90.62 93 GLN A O 1
ATOM 712 N N . PRO A 1 94 ? 15.128 1.705 3.485 1.00 88.00 94 PRO A N 1
ATOM 713 C CA . PRO A 1 94 ? 14.388 1.287 4.668 1.00 88.00 94 PRO A CA 1
ATOM 714 C C . PRO A 1 94 ? 12.895 1.635 4.564 1.00 88.00 94 PRO A C 1
ATOM 716 O O . PRO A 1 94 ? 12.502 2.633 3.954 1.00 88.00 94 PRO A O 1
ATOM 719 N N . ALA A 1 95 ? 12.057 0.826 5.213 1.00 93.88 95 ALA A N 1
ATOM 720 C CA . ALA A 1 95 ? 10.619 1.050 5.333 1.00 93.88 95 ALA A CA 1
ATOM 721 C C . ALA A 1 95 ? 10.062 0.389 6.598 1.00 93.88 95 ALA A C 1
ATOM 723 O O . ALA A 1 95 ? 10.613 -0.604 7.081 1.00 93.88 95 ALA A O 1
ATOM 724 N N . ALA A 1 96 ? 8.930 0.891 7.099 1.00 96.81 96 ALA A N 1
ATOM 725 C CA . ALA A 1 96 ? 8.237 0.256 8.219 1.00 96.81 96 ALA A CA 1
ATOM 726 C C . ALA A 1 96 ? 7.722 -1.144 7.843 1.00 96.81 96 ALA A C 1
ATOM 728 O O . ALA A 1 96 ? 7.695 -2.038 8.684 1.00 96.81 96 ALA A O 1
ATOM 729 N N . LEU A 1 97 ? 7.358 -1.341 6.572 1.00 97.12 97 LEU A N 1
ATOM 730 C CA . LEU A 1 97 ? 7.002 -2.632 5.993 1.00 97.12 97 LEU A CA 1
ATOM 731 C C . LEU A 1 97 ? 7.741 -2.836 4.667 1.00 97.12 97 LEU A C 1
ATOM 733 O O . LEU A 1 97 ? 7.681 -1.977 3.787 1.00 97.12 97 LEU A O 1
ATOM 737 N N . VAL A 1 98 ? 8.376 -3.996 4.493 1.00 97.00 98 VAL A N 1
ATOM 738 C CA . VAL A 1 98 ? 8.949 -4.405 3.202 1.00 97.00 98 VAL A CA 1
ATOM 739 C C . VAL A 1 98 ? 8.112 -5.521 2.584 1.00 97.00 98 VAL A C 1
ATOM 741 O O . VAL A 1 98 ? 7.820 -6.522 3.228 1.00 97.00 98 VAL A O 1
ATOM 744 N N . ILE A 1 99 ? 7.727 -5.372 1.323 1.00 95.12 99 ILE A N 1
ATOM 745 C CA . ILE A 1 99 ? 6.993 -6.389 0.569 1.00 95.12 99 ILE A CA 1
ATOM 746 C C . ILE A 1 99 ? 8.023 -7.207 -0.210 1.00 95.12 99 ILE A C 1
ATOM 748 O O . ILE A 1 99 ? 8.540 -6.763 -1.239 1.00 95.12 99 ILE A O 1
ATOM 752 N N . ALA A 1 100 ? 8.345 -8.389 0.311 1.00 93.50 100 ALA A N 1
ATOM 753 C CA . ALA A 1 100 ? 9.264 -9.335 -0.307 1.00 93.50 100 ALA A CA 1
ATOM 754 C C . ALA A 1 100 ? 8.466 -10.322 -1.161 1.00 93.50 100 ALA A C 1
ATOM 756 O O . ALA A 1 100 ? 7.848 -11.255 -0.663 1.00 93.50 100 ALA A O 1
ATOM 757 N N . THR A 1 101 ? 8.485 -10.107 -2.470 1.00 87.75 101 THR A N 1
ATOM 758 C CA . THR A 1 101 ? 7.736 -10.892 -3.465 1.00 87.75 101 THR A CA 1
ATOM 759 C C . THR A 1 101 ? 8.283 -12.303 -3.692 1.00 87.75 101 THR A C 1
ATOM 761 O O . THR A 1 101 ? 7.629 -13.110 -4.346 1.00 87.75 101 THR A O 1
ATOM 764 N N . THR A 1 102 ? 9.471 -12.618 -3.164 1.00 86.94 102 THR A N 1
ATOM 765 C CA . THR A 1 102 ? 10.078 -13.953 -3.248 1.00 86.94 102 THR A CA 1
ATOM 766 C C . THR A 1 102 ? 10.715 -14.367 -1.924 1.00 86.94 102 THR A C 1
ATOM 768 O O . THR A 1 102 ? 11.168 -13.530 -1.137 1.00 86.94 10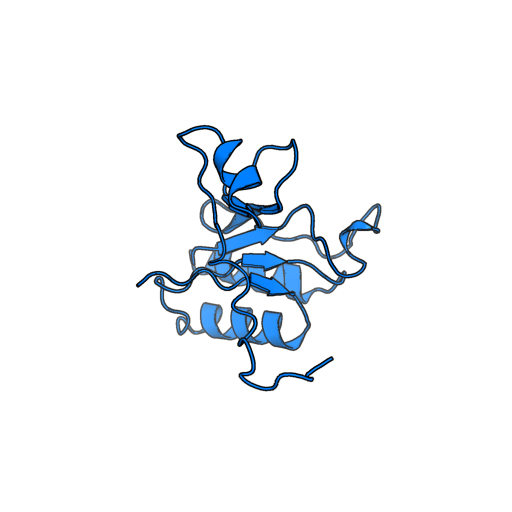2 THR A O 1
ATOM 771 N N . ALA A 1 103 ? 10.846 -15.678 -1.704 1.00 85.56 103 ALA A N 1
ATOM 772 C CA . ALA A 1 103 ? 11.564 -16.216 -0.549 1.00 85.56 103 ALA A CA 1
ATOM 773 C C . ALA A 1 103 ? 13.042 -15.781 -0.514 1.00 85.56 103 ALA A C 1
ATOM 775 O O . ALA A 1 103 ? 13.608 -15.590 0.561 1.00 85.56 103 ALA A O 1
ATOM 776 N N . ALA A 1 104 ? 13.675 -15.599 -1.6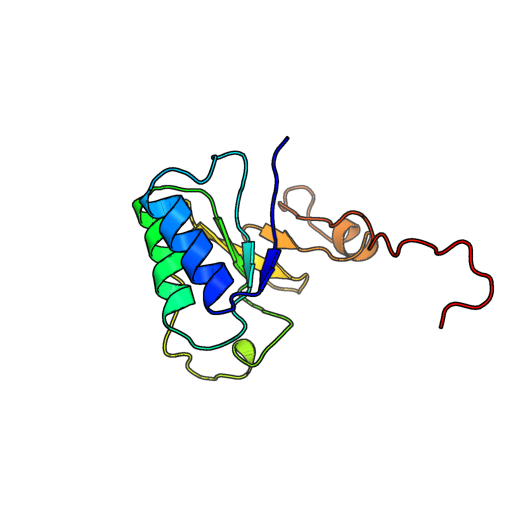79 1.00 88.69 104 ALA A N 1
ATOM 777 C CA . ALA A 1 104 ? 15.045 -15.098 -1.769 1.00 88.69 104 ALA A CA 1
ATOM 778 C C . ALA A 1 104 ? 15.154 -13.661 -1.237 1.00 88.69 104 ALA A C 1
ATOM 780 O O . ALA A 1 104 ? 16.029 -13.385 -0.423 1.00 88.69 104 ALA A O 1
ATOM 781 N N . GLN A 1 105 ? 14.224 -12.778 -1.618 1.00 91.56 105 GLN A N 1
ATOM 782 C CA . GLN A 1 105 ? 14.149 -11.414 -1.083 1.00 91.56 105 GLN A CA 1
ATOM 783 C C . GLN A 1 105 ? 13.932 -11.420 0.432 1.00 91.56 105 GLN A C 1
ATOM 785 O O . GLN A 1 105 ? 14.639 -10.726 1.155 1.00 91.56 105 GLN A O 1
ATOM 790 N N . ALA A 1 106 ? 13.014 -12.255 0.928 1.00 90.00 106 ALA A N 1
ATOM 791 C CA . ALA A 1 106 ? 12.734 -12.353 2.359 1.00 90.00 106 ALA A CA 1
ATOM 792 C C . ALA A 1 106 ? 13.972 -12.775 3.175 1.00 90.00 106 ALA A C 1
ATOM 794 O O . ALA A 1 106 ? 14.211 -12.235 4.252 1.00 90.00 106 ALA A O 1
ATOM 795 N N . LYS A 1 107 ? 14.801 -13.687 2.645 1.00 90.69 107 LYS A N 1
ATOM 796 C CA . LYS A 1 107 ? 16.052 -14.135 3.289 1.00 90.69 107 LYS A CA 1
ATOM 797 C C . LYS A 1 107 ? 17.121 -13.043 3.393 1.00 90.69 107 LYS A C 1
ATOM 799 O O . LYS A 1 107 ? 17.993 -13.150 4.249 1.00 90.69 107 LYS A O 1
ATOM 804 N N . LEU A 1 108 ? 17.072 -12.028 2.530 1.00 92.38 108 LEU A N 1
ATOM 805 C CA . LEU A 1 108 ? 18.012 -10.904 2.549 1.00 92.38 108 LEU A CA 1
ATOM 806 C C . LEU A 1 108 ? 17.635 -9.836 3.585 1.00 92.38 108 LEU A C 1
ATOM 808 O O . LEU A 1 108 ? 18.438 -8.946 3.861 1.00 92.38 108 LEU A O 1
ATOM 812 N N . LEU A 1 109 ? 16.427 -9.898 4.154 1.00 91.38 109 LEU A N 1
ATOM 813 C CA . LEU A 1 109 ? 15.964 -8.891 5.100 1.00 91.38 109 LEU A CA 1
ATOM 814 C C . LEU A 1 109 ? 16.617 -9.054 6.483 1.00 91.38 109 LEU A C 1
ATOM 816 O O . LEU A 1 109 ? 16.828 -10.177 6.952 1.00 91.38 109 LEU A O 1
ATOM 820 N N . PRO A 1 110 ? 16.892 -7.941 7.192 1.00 91.88 110 PRO A N 1
ATOM 821 C CA . PRO A 1 110 ? 17.322 -7.990 8.584 1.00 91.88 110 PRO A CA 1
ATOM 822 C C . PRO A 1 110 ? 16.321 -8.759 9.454 1.00 91.88 110 PRO A C 1
ATOM 824 O O . PRO A 1 110 ? 15.114 -8.617 9.288 1.00 91.88 110 PRO A O 1
ATOM 827 N N . LYS A 1 111 ? 16.802 -9.492 10.469 1.00 88.00 111 LYS A N 1
ATOM 828 C CA . LYS A 1 111 ? 15.957 -10.335 11.348 1.00 88.00 111 LYS A CA 1
ATOM 829 C C . LYS A 1 111 ? 14.757 -9.620 11.991 1.00 88.00 111 LYS A C 1
ATOM 831 O O . LYS A 1 111 ? 13.809 -10.282 12.388 1.00 88.00 111 LYS A O 1
ATOM 836 N N . ARG A 1 112 ? 14.824 -8.296 12.163 1.00 91.31 112 ARG A N 1
ATOM 837 C CA . ARG A 1 112 ? 13.772 -7.473 12.789 1.00 91.31 112 ARG A CA 1
ATOM 838 C C . ARG A 1 112 ? 12.948 -6.661 11.786 1.00 91.31 112 ARG A C 1
ATOM 840 O O . ARG A 1 112 ? 12.097 -5.887 12.207 1.00 91.31 112 ARG A O 1
ATOM 847 N N . GLN A 1 113 ? 13.206 -6.801 10.488 1.00 94.06 113 GLN A N 1
ATOM 848 C CA . GLN A 1 113 ? 12.428 -6.119 9.463 1.00 94.06 113 GLN A CA 1
ATOM 849 C C . GLN A 1 113 ? 11.038 -6.749 9.383 1.00 94.06 113 GLN A C 1
ATOM 851 O O . GLN A 1 113 ? 10.910 -7.941 9.103 1.00 94.06 113 GLN A O 1
ATOM 856 N N . LEU A 1 114 ? 9.994 -5.945 9.584 1.00 94.38 114 LEU A N 1
ATOM 857 C CA . LEU A 1 114 ? 8.636 -6.384 9.292 1.00 94.38 114 LEU A CA 1
ATOM 858 C C . LEU A 1 114 ? 8.491 -6.542 7.776 1.00 94.38 114 LEU A C 1
ATOM 860 O O . LEU A 1 114 ? 8.785 -5.609 7.017 1.00 94.38 114 LEU A O 1
ATOM 864 N N . ALA A 1 115 ? 8.044 -7.721 7.352 1.00 93.75 115 ALA A N 1
ATOM 865 C CA . ALA A 1 115 ? 7.917 -8.062 5.950 1.00 93.75 115 ALA A CA 1
ATOM 866 C C . ALA A 1 115 ? 6.563 -8.696 5.638 1.00 93.75 115 ALA A C 1
ATOM 868 O O . ALA A 1 115 ? 6.095 -9.566 6.373 1.00 93.75 115 ALA A O 1
ATOM 869 N N . LEU A 1 116 ? 5.966 -8.288 4.519 1.00 92.75 116 LEU A N 1
ATOM 870 C CA . LEU A 1 116 ? 4.889 -9.031 3.884 1.00 92.75 116 LEU A CA 1
ATOM 871 C C . LEU A 1 116 ? 5.514 -9.921 2.814 1.00 92.75 116 LEU A C 1
ATOM 873 O O . LEU A 1 116 ? 6.066 -9.423 1.832 1.00 92.75 116 LEU A O 1
ATOM 877 N N . VAL A 1 117 ? 5.413 -11.230 3.012 1.00 89.44 117 VAL A N 1
ATOM 878 C CA . VAL A 1 117 ? 5.780 -12.231 2.013 1.00 89.44 117 VAL A CA 1
ATOM 879 C C . VAL A 1 117 ? 4.469 -12.796 1.488 1.00 89.44 117 VAL A C 1
ATOM 881 O O . VAL A 1 117 ? 3.761 -13.448 2.257 1.00 89.44 117 VAL A O 1
ATOM 884 N N . PRO A 1 118 ? 4.075 -12.502 0.239 1.00 76.44 118 PRO A N 1
ATOM 885 C CA . PRO A 1 118 ? 2.940 -13.180 -0.359 1.00 76.44 118 PRO A CA 1
ATOM 886 C C . PRO A 1 118 ? 3.214 -14.684 -0.323 1.00 76.44 118 PRO A C 1
ATOM 888 O O . PRO A 1 118 ? 4.320 -15.104 -0.672 1.00 76.44 118 PRO A O 1
ATOM 891 N N . ASP A 1 119 ? 2.219 -15.487 0.060 1.00 69.31 119 ASP A N 1
ATOM 892 C CA . ASP A 1 119 ? 2.208 -16.890 -0.359 1.00 69.31 119 ASP A CA 1
ATOM 893 C C . ASP A 1 119 ? 2.466 -16.870 -1.868 1.00 69.31 119 ASP A C 1
ATOM 895 O O . ASP A 1 119 ? 1.801 -16.097 -2.571 1.00 69.31 119 ASP A O 1
ATOM 899 N N . GLU A 1 120 ? 3.480 -17.617 -2.331 1.00 57.88 120 GLU A N 1
ATOM 900 C CA . GLU A 1 120 ? 3.879 -17.690 -3.742 1.00 57.88 120 GLU A CA 1
ATOM 901 C C . GLU A 1 120 ? 2.641 -17.614 -4.622 1.00 57.88 120 GLU A C 1
ATOM 903 O O . GLU A 1 120 ? 1.635 -18.243 -4.282 1.00 57.88 120 GLU A O 1
ATOM 908 N N . ALA A 1 121 ? 2.690 -16.825 -5.704 1.00 45.88 121 ALA A N 1
ATOM 909 C CA . ALA A 1 121 ? 1.563 -16.674 -6.612 1.00 45.88 121 ALA A CA 1
ATOM 910 C C . ALA A 1 121 ? 0.940 -18.051 -6.853 1.00 45.88 121 ALA A C 1
ATOM 912 O O . ALA A 1 121 ? 1.508 -18.878 -7.565 1.00 45.88 121 ALA A O 1
ATOM 913 N N . ARG A 1 122 ? -0.213 -18.316 -6.222 1.00 47.19 122 ARG A N 1
ATOM 914 C CA . ARG A 1 122 ? -0.979 -19.524 -6.491 1.00 47.19 122 ARG A CA 1
ATOM 915 C C . ARG A 1 122 ? -1.597 -19.297 -7.855 1.00 47.19 122 ARG A C 1
ATOM 917 O O . ARG A 1 122 ? -2.775 -18.968 -7.974 1.00 47.19 122 ARG A O 1
ATOM 924 N N . VAL A 1 123 ? -0.791 -19.436 -8.903 1.00 45.97 123 VAL A N 1
ATOM 925 C CA . VAL A 1 123 ? -1.332 -19.835 -10.187 1.00 45.97 123 VAL A CA 1
ATOM 926 C C . VAL A 1 123 ? -2.069 -21.125 -9.895 1.00 45.97 123 VAL A C 1
ATOM 928 O O . VAL A 1 123 ? -1.507 -22.090 -9.377 1.00 45.97 123 VAL A O 1
ATOM 931 N N . ARG A 1 124 ? -3.379 -21.107 -10.125 1.00 42.56 124 ARG A N 1
ATOM 932 C CA . ARG A 1 124 ? -4.149 -22.337 -10.155 1.00 42.56 124 ARG A CA 1
ATOM 933 C C . ARG A 1 124 ? -3.464 -23.165 -11.235 1.00 42.56 124 ARG A C 1
ATOM 935 O O . ARG A 1 124 ? -3.555 -22.804 -12.404 1.00 42.56 124 ARG A O 1
ATOM 942 N N . GLN A 1 125 ? -2.712 -24.193 -10.847 1.00 48.00 125 GLN A N 1
ATOM 943 C CA . GLN A 1 125 ? -2.202 -25.156 -11.805 1.00 48.00 125 GLN A CA 1
ATOM 944 C C . GLN A 1 125 ? -3.455 -25.802 -12.386 1.00 48.00 125 GLN A C 1
ATOM 946 O O . GLN A 1 125 ? -4.107 -26.626 -11.744 1.00 48.00 125 GLN A O 1
ATOM 951 N N . LEU A 1 126 ? -3.897 -25.305 -13.541 1.00 52.62 126 LEU A N 1
ATOM 952 C CA . LEU A 1 126 ? -4.967 -25.941 -14.277 1.00 52.62 126 LEU A CA 1
ATOM 953 C C . LEU A 1 126 ? -4.432 -27.335 -14.582 1.00 52.62 126 LEU A C 1
ATOM 955 O O . LEU A 1 126 ? -3.364 -27.469 -15.173 1.00 52.62 126 LEU A O 1
ATOM 959 N N . ALA A 1 127 ? -5.153 -28.374 -14.167 1.00 63.78 127 ALA A N 1
ATOM 960 C CA . ALA A 1 127 ? -4.888 -29.748 -14.585 1.00 63.78 127 ALA A CA 1
ATOM 961 C C . ALA A 1 127 ? -5.268 -29.929 -16.071 1.00 63.78 127 ALA A C 1
ATOM 963 O O . ALA A 1 127 ? -5.975 -30.858 -16.446 1.00 63.78 127 ALA A O 1
ATOM 964 N N . LEU A 1 128 ? -4.867 -28.975 -16.908 1.00 67.81 128 LEU A N 1
ATOM 965 C CA . LEU A 1 128 ? -5.047 -28.956 -18.342 1.00 67.81 128 LEU A CA 1
ATOM 966 C C . LEU A 1 128 ? -3.635 -28.977 -18.929 1.00 67.81 128 LEU A C 1
ATOM 968 O O . LEU A 1 128 ? -2.919 -27.988 -18.781 1.00 67.81 128 LEU A O 1
ATOM 972 N N . PRO A 1 129 ? -3.225 -30.072 -19.593 1.00 66.25 129 PRO A N 1
ATOM 973 C CA . PRO A 1 129 ? -1.880 -30.205 -20.153 1.00 66.25 129 PRO A CA 1
ATOM 974 C C . PRO A 1 129 ? -1.509 -29.126 -21.193 1.00 66.25 129 PRO A C 1
ATOM 976 O O . PRO A 1 129 ? -0.360 -29.070 -21.620 1.00 66.25 129 PRO A O 1
ATOM 979 N N . HIS A 1 130 ? -2.461 -28.273 -21.599 1.00 61.91 130 HIS A N 1
ATOM 980 C CA . HIS A 1 130 ? -2.332 -27.302 -22.689 1.00 61.91 130 HIS A CA 1
ATOM 981 C C . HIS A 1 130 ? -2.968 -25.928 -22.394 1.00 61.91 130 HIS A C 1
ATOM 983 O O . HIS A 1 130 ? -3.491 -25.288 -23.305 1.00 61.91 130 HIS A O 1
ATOM 989 N N . ALA A 1 131 ? -2.980 -25.464 -21.143 1.00 53.69 131 ALA A N 1
ATOM 990 C CA . ALA A 1 131 ? -3.335 -24.068 -20.870 1.00 53.69 131 ALA A CA 1
ATOM 991 C C . ALA A 1 131 ? -2.090 -23.177 -21.055 1.00 53.69 131 ALA A C 1
ATOM 993 O O . ALA A 1 131 ? -1.096 -23.378 -20.362 1.00 53.69 131 ALA A O 1
ATOM 994 N N . VAL A 1 132 ? -2.163 -22.268 -22.035 1.00 48.97 132 VAL A N 1
ATOM 995 C CA . VAL A 1 132 ? -1.125 -21.302 -22.453 1.00 48.97 132 VAL A CA 1
ATOM 996 C C . VAL A 1 132 ? -0.730 -20.355 -21.324 1.00 48.97 132 VAL A C 1
ATOM 998 O O . VAL A 1 132 ? -1.653 -19.869 -20.629 1.00 48.97 132 VAL A O 1
#

Organism: NCBI:txid1256208

pLDDT: mean 89.94, std 13.01, range [42.56, 98.38]